Protein AF-A0A6I5NG11-F1 (afdb_monomer_lite)

Sequence (85 aa):
MTTSLKDQLFDRYLSEISCQDGIYLVGWFNSEKWSDKDYRKTNAERYTRAFPTLGEAKAYFDAEAAKLSQPNKRVKSFVLDVSLP

Foldseek 3Di:
DLCCVPPPFPVPVCVVDVDQEEEAEAEQQAAPPDDPPDVVNVVNCVVCVVPPDLVSVQVVQQVSQVVSDDPRHHYGYDYDYPNDD

Structure (mmCIF, N/CA/C/O backbone):
data_AF-A0A6I5NG11-F1
#
_entry.id   AF-A0A6I5NG11-F1
#
loop_
_atom_site.group_PDB
_atom_site.id
_atom_site.type_symbol
_atom_site.label_atom_id
_atom_site.label_alt_id
_atom_site.label_comp_id
_atom_site.label_asym_id
_atom_site.label_entity_id
_atom_site.label_seq_id
_atom_site.pdbx_PDB_ins_code
_atom_site.Cartn_x
_atom_site.Cartn_y
_atom_site.Cartn_z
_atom_site.occupancy
_atom_site.B_iso_or_equiv
_atom_site.auth_seq_id
_atom_site.auth_comp_id
_atom_site.auth_asym_id
_atom_site.auth_atom_id
_atom_site.pdbx_PDB_model_num
ATOM 1 N N . MET A 1 1 ? -3.155 10.140 -4.528 1.00 49.12 1 MET A N 1
ATOM 2 C CA . MET A 1 1 ? -3.349 8.706 -4.204 1.00 49.12 1 MET A CA 1
ATOM 3 C C . MET A 1 1 ? -4.007 8.499 -2.841 1.00 49.12 1 MET A C 1
ATOM 5 O O . MET A 1 1 ? -4.845 7.613 -2.735 1.00 49.12 1 MET A O 1
ATOM 9 N N . THR A 1 2 ? -3.703 9.321 -1.832 1.00 47.19 2 THR A N 1
ATOM 10 C CA . THR A 1 2 ? -4.278 9.271 -0.468 1.00 47.19 2 THR A CA 1
ATOM 11 C C . THR A 1 2 ? -5.798 9.447 -0.379 1.00 47.19 2 THR A C 1
ATOM 13 O O . THR A 1 2 ? -6.411 8.946 0.557 1.00 47.19 2 THR A O 1
ATOM 16 N N . THR A 1 3 ? -6.423 10.093 -1.363 1.00 55.50 3 THR A N 1
ATOM 17 C CA . THR A 1 3 ? -7.880 10.291 -1.420 1.00 55.50 3 THR A CA 1
ATOM 18 C C . THR A 1 3 ? -8.665 8.981 -1.507 1.00 55.50 3 THR A C 1
ATOM 20 O O . THR A 1 3 ? -9.719 8.866 -0.907 1.00 55.50 3 THR A O 1
ATOM 23 N N . SER A 1 4 ? -8.154 7.936 -2.164 1.00 60.62 4 SER A N 1
ATOM 24 C CA . SER A 1 4 ? -8.907 6.671 -2.301 1.00 60.62 4 SER A CA 1
ATOM 25 C C . SER A 1 4 ? -9.074 5.899 -0.981 1.00 60.62 4 SER A C 1
ATOM 27 O O . SER A 1 4 ? -10.146 5.366 -0.703 1.00 60.62 4 SER A O 1
ATOM 29 N N . LEU A 1 5 ? -8.044 5.879 -0.133 1.00 63.06 5 LEU A N 1
ATOM 30 C CA . LEU A 1 5 ? -8.040 5.121 1.123 1.00 63.06 5 LEU A CA 1
ATOM 31 C C . LEU A 1 5 ? -9.027 5.721 2.137 1.00 63.06 5 LEU A C 1
ATOM 33 O O . LEU A 1 5 ? -9.769 4.997 2.800 1.00 63.06 5 LEU A O 1
ATOM 37 N N . LYS A 1 6 ? -9.070 7.055 2.203 1.00 63.66 6 LYS A N 1
ATOM 38 C CA . LYS A 1 6 ? -9.998 7.804 3.049 1.00 63.66 6 LYS A CA 1
ATOM 39 C C . LYS A 1 6 ? -11.393 7.890 2.417 1.00 63.66 6 LYS A C 1
ATOM 41 O O . LYS A 1 6 ? -12.342 7.377 2.997 1.00 63.66 6 LYS A O 1
ATOM 46 N N . ASP A 1 7 ? -11.507 8.443 1.212 1.00 60.59 7 ASP A N 1
ATOM 47 C CA . ASP A 1 7 ? -12.802 8.826 0.635 1.00 60.59 7 ASP A CA 1
ATOM 48 C C . ASP A 1 7 ? -13.585 7.623 0.087 1.00 60.59 7 ASP A C 1
ATOM 50 O O . ASP A 1 7 ? -14.813 7.601 0.149 1.00 60.59 7 ASP A O 1
ATOM 54 N N . GLN A 1 8 ? -12.904 6.610 -0.470 1.00 64.12 8 GLN A N 1
ATOM 55 C CA . GLN A 1 8 ? -13.589 5.436 -1.027 1.00 64.12 8 GLN A CA 1
ATOM 56 C C . GLN A 1 8 ? -13.749 4.340 0.021 1.00 64.12 8 GLN A C 1
ATOM 58 O O . GLN A 1 8 ? -14.869 3.921 0.302 1.00 64.12 8 GLN A O 1
ATOM 63 N N . LEU A 1 9 ? -12.651 3.856 0.605 1.00 61.06 9 LEU A N 1
ATOM 64 C CA . LEU A 1 9 ? -12.733 2.710 1.511 1.00 61.06 9 LEU A CA 1
ATOM 65 C C . LEU A 1 9 ? -13.346 3.094 2.861 1.00 61.06 9 LEU A C 1
ATOM 67 O O . LEU A 1 9 ? -14.313 2.470 3.297 1.00 61.06 9 LEU A O 1
ATOM 71 N N . PHE A 1 10 ? -12.792 4.107 3.528 1.00 59.75 10 PHE A N 1
ATOM 72 C CA . PHE A 1 10 ? -13.229 4.461 4.872 1.00 59.75 10 PHE A CA 1
ATOM 73 C C . PHE A 1 10 ? -14.573 5.195 4.861 1.00 59.75 10 PHE A C 1
ATOM 75 O O . PHE A 1 10 ? -15.514 4.734 5.503 1.00 59.75 10 PHE A O 1
ATOM 82 N N . ASP A 1 11 ? -14.693 6.301 4.136 1.00 58.91 11 ASP A N 1
ATOM 83 C CA . ASP A 1 11 ? -15.859 7.183 4.238 1.00 58.91 11 ASP A CA 1
ATOM 84 C C . ASP A 1 11 ? -17.093 6.667 3.493 1.00 58.91 11 ASP A C 1
ATOM 86 O O . ASP A 1 11 ? -18.205 7.015 3.887 1.00 58.91 11 ASP A O 1
ATOM 90 N N . ARG A 1 12 ? -16.927 5.812 2.475 1.00 61.47 12 ARG A N 1
ATOM 91 C CA . ARG A 1 12 ? -18.038 5.313 1.649 1.00 61.47 12 ARG A CA 1
ATOM 92 C C . ARG A 1 12 ? -18.336 3.832 1.861 1.00 61.47 12 ARG A C 1
ATOM 94 O O . ARG A 1 12 ? -19.426 3.481 2.288 1.00 61.47 12 ARG A O 1
ATOM 101 N N . TYR A 1 13 ? -17.373 2.942 1.625 1.00 62.81 13 TYR A N 1
ATOM 102 C CA . TYR A 1 13 ? -17.667 1.504 1.670 1.00 62.81 13 TYR A CA 1
ATOM 103 C C . TYR A 1 13 ? -17.864 0.957 3.089 1.00 62.81 13 TYR A C 1
ATOM 105 O O . TYR A 1 13 ? -18.772 0.164 3.317 1.00 62.81 13 TYR A O 1
ATOM 113 N N . LEU A 1 14 ? -17.054 1.388 4.059 1.00 59.41 14 LEU A N 1
ATOM 114 C CA . LEU A 1 14 ? -17.185 0.923 5.447 1.00 59.41 14 LEU A CA 1
ATOM 115 C C . LEU A 1 14 ? -18.244 1.682 6.268 1.00 59.41 14 LEU A C 1
ATOM 117 O O . LEU A 1 14 ? -18.477 1.336 7.420 1.00 59.41 14 LEU A O 1
ATOM 121 N N . SER A 1 15 ? -18.827 2.760 5.742 1.00 60.12 15 SER A N 1
ATOM 122 C CA . SER A 1 15 ? -19.942 3.475 6.386 1.00 60.12 15 SER A CA 1
ATOM 123 C C . SER A 1 15 ? -21.302 2.964 5.897 1.00 60.12 15 SER A C 1
ATOM 125 O O . SER A 1 15 ? -22.250 2.926 6.677 1.00 60.12 15 SER A O 1
ATOM 127 N N . GLU A 1 16 ? -21.385 2.538 4.632 1.00 59.06 16 GLU A N 1
ATOM 128 C CA . GLU A 1 16 ? -22.601 1.997 4.009 1.00 59.06 16 GLU A CA 1
ATOM 129 C C . GLU A 1 16 ? -22.839 0.513 4.341 1.00 59.06 16 GLU A C 1
ATOM 131 O O . GLU A 1 16 ? -23.973 0.038 4.305 1.00 59.06 16 GLU A O 1
ATOM 136 N N . ILE A 1 17 ? -21.785 -0.225 4.694 1.00 58.09 17 ILE A N 1
ATOM 137 C CA . ILE A 1 17 ? -21.852 -1.638 5.074 1.00 58.09 17 ILE A CA 1
ATOM 138 C C . ILE A 1 17 ? -21.623 -1.713 6.583 1.00 58.09 17 ILE A C 1
ATOM 140 O O . ILE A 1 17 ? -20.685 -1.110 7.093 1.00 58.09 17 ILE A O 1
ATOM 144 N N . SER A 1 18 ? -22.415 -2.496 7.319 1.00 65.25 18 SER A N 1
ATOM 145 C CA . SER A 1 18 ? -22.242 -2.727 8.767 1.00 65.25 18 SER A CA 1
ATOM 146 C C . SER A 1 18 ? -20.948 -3.487 9.133 1.00 65.25 18 SER A C 1
ATOM 148 O O . SER A 1 18 ? -20.873 -4.128 10.181 1.00 65.25 18 SER A O 1
ATOM 150 N N . CYS A 1 19 ? -19.945 -3.474 8.254 1.00 67.81 19 CYS A N 1
ATOM 151 C CA . CYS A 1 19 ? -18.651 -4.108 8.417 1.00 67.81 19 CYS A CA 1
ATOM 152 C C . CYS A 1 19 ? -17.663 -3.092 8.991 1.00 67.81 19 CYS A C 1
ATOM 154 O O . CYS A 1 19 ? -17.357 -2.075 8.374 1.00 67.81 19 CYS A O 1
ATOM 156 N N . GLN A 1 20 ? -17.162 -3.381 10.188 1.00 79.38 20 GLN A N 1
ATOM 157 C CA . GLN A 1 20 ? -16.252 -2.500 10.923 1.00 79.38 20 GLN A CA 1
ATOM 158 C C . GLN A 1 20 ? -14.775 -2.752 10.589 1.00 79.38 20 GLN A C 1
ATOM 160 O O . GLN A 1 20 ? -13.918 -1.970 10.990 1.00 79.38 20 GLN A O 1
ATOM 165 N N . ASP A 1 21 ? -14.472 -3.812 9.841 1.00 83.19 21 ASP A N 1
ATOM 166 C CA . ASP A 1 21 ? -13.120 -4.168 9.420 1.00 83.19 21 ASP A CA 1
ATOM 167 C C . ASP A 1 21 ? -12.992 -4.054 7.894 1.00 83.19 21 ASP A C 1
ATOM 169 O O . ASP A 1 21 ? -13.849 -4.535 7.152 1.00 83.19 21 ASP A O 1
ATOM 173 N N . GLY A 1 22 ? -11.917 -3.426 7.417 1.00 83.50 22 GLY A N 1
ATOM 174 C CA . GLY A 1 22 ? -11.644 -3.255 5.991 1.00 83.50 22 GLY A CA 1
ATOM 175 C C . GLY A 1 22 ? -10.187 -3.507 5.621 1.00 83.50 22 GLY A C 1
ATOM 176 O O . GLY A 1 22 ? -9.272 -3.258 6.409 1.00 83.50 22 GLY A O 1
ATOM 177 N N . ILE A 1 23 ? -9.970 -3.977 4.392 1.00 85.94 23 ILE A N 1
ATOM 178 C CA . ILE A 1 23 ? -8.636 -4.167 3.815 1.00 85.94 23 ILE A CA 1
ATOM 179 C C . ILE A 1 23 ? -8.488 -3.244 2.609 1.00 85.94 23 ILE A C 1
ATOM 181 O O . ILE A 1 23 ? -9.312 -3.262 1.696 1.00 85.94 23 ILE A O 1
ATOM 185 N N . TYR A 1 24 ? -7.412 -2.465 2.595 1.00 86.38 24 TYR A N 1
ATOM 186 C CA . TYR A 1 24 ? -6.972 -1.712 1.432 1.00 86.38 24 TYR A CA 1
ATOM 187 C C . TYR A 1 24 ? -5.878 -2.491 0.699 1.00 86.38 24 TYR A C 1
ATOM 189 O O . TYR A 1 24 ? -4.744 -2.578 1.174 1.00 86.38 24 TYR A O 1
ATOM 197 N N . LEU A 1 25 ? -6.229 -3.075 -0.447 1.00 87.31 25 LEU A N 1
ATOM 198 C CA . LEU A 1 25 ? -5.317 -3.857 -1.280 1.00 87.31 25 LEU A CA 1
ATOM 199 C C . LEU A 1 25 ? -4.656 -2.970 -2.342 1.00 87.31 25 LEU A C 1
ATOM 201 O O . LEU A 1 25 ? -5.341 -2.332 -3.139 1.00 87.31 25 LEU A O 1
ATOM 205 N N . VAL A 1 26 ? -3.325 -2.983 -2.392 1.00 88.75 26 VAL A N 1
ATOM 206 C CA . VAL A 1 26 ? -2.521 -2.288 -3.405 1.00 88.75 26 VAL A CA 1
ATOM 207 C C . VAL A 1 26 ? -1.744 -3.312 -4.221 1.00 88.75 26 VAL A C 1
ATOM 209 O O . VAL A 1 26 ? -0.985 -4.098 -3.662 1.00 88.75 26 VAL A O 1
ATOM 212 N N . GLY A 1 27 ? -1.904 -3.287 -5.544 1.00 89.12 27 GLY A N 1
ATOM 213 C CA . GLY A 1 27 ? -1.065 -4.057 -6.463 1.00 89.12 27 GLY A CA 1
ATOM 214 C C . GLY A 1 27 ? 0.195 -3.281 -6.840 1.00 89.12 27 GLY A C 1
ATOM 215 O O . GLY A 1 27 ? 0.108 -2.183 -7.391 1.00 89.12 27 GLY A O 1
ATOM 216 N N . TRP A 1 28 ? 1.363 -3.848 -6.555 1.00 89.88 28 TRP A N 1
ATOM 217 C CA . TRP A 1 28 ? 2.663 -3.304 -6.928 1.00 89.88 28 TRP A CA 1
ATOM 218 C C . TRP A 1 28 ? 3.177 -3.925 -8.231 1.00 89.88 28 TRP A C 1
ATOM 220 O O . TRP A 1 28 ? 3.600 -5.077 -8.249 1.00 89.88 28 TRP A O 1
ATOM 230 N N . PHE A 1 29 ? 3.168 -3.150 -9.316 1.00 88.19 29 PHE A N 1
ATOM 231 C CA . PHE A 1 29 ? 3.566 -3.615 -10.654 1.00 88.19 29 PHE A CA 1
ATOM 232 C C . PHE A 1 29 ? 4.975 -3.178 -11.076 1.00 88.19 29 PHE A C 1
ATOM 234 O O . PHE A 1 29 ? 5.439 -3.580 -12.141 1.00 88.19 29 PHE A O 1
ATOM 241 N N . ASN A 1 30 ? 5.654 -2.337 -10.287 1.00 86.19 30 ASN A N 1
ATOM 242 C CA . ASN A 1 30 ? 6.962 -1.821 -10.677 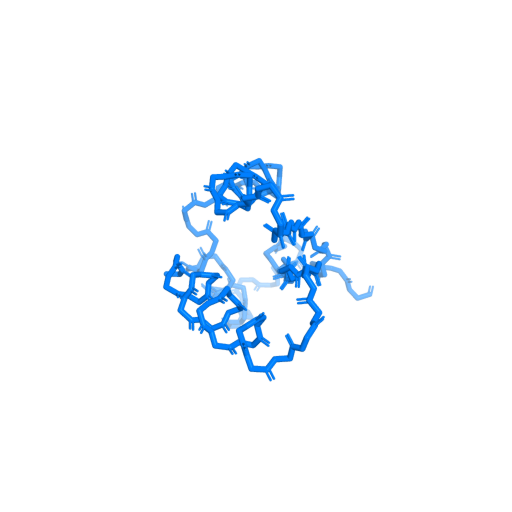1.00 86.19 30 ASN A CA 1
ATOM 243 C C . ASN A 1 30 ? 8.024 -2.926 -10.594 1.00 86.19 30 ASN A C 1
ATOM 245 O O . ASN A 1 30 ? 8.192 -3.557 -9.550 1.00 86.19 30 ASN A O 1
ATOM 249 N N . SER A 1 31 ? 8.717 -3.154 -11.707 1.00 85.12 31 SER A N 1
ATOM 250 C CA . SER A 1 31 ? 9.585 -4.305 -11.923 1.00 85.12 31 SER A CA 1
ATOM 251 C C . SER A 1 31 ? 10.731 -3.928 -12.852 1.00 85.12 31 SER A C 1
ATOM 253 O O . SER A 1 31 ? 10.517 -3.495 -13.985 1.00 85.12 31 SER A O 1
ATOM 255 N N . GLU A 1 32 ? 11.962 -4.164 -12.409 1.00 83.25 32 GLU A N 1
ATOM 256 C CA . GLU A 1 32 ? 13.157 -3.921 -13.226 1.00 83.25 32 GLU A CA 1
ATOM 257 C C . GLU A 1 32 ? 13.245 -4.864 -14.434 1.00 83.25 32 GLU A C 1
ATOM 259 O O . GLU A 1 32 ? 13.899 -4.545 -15.424 1.00 83.25 32 GLU A O 1
ATOM 264 N N . LYS A 1 33 ? 12.549 -6.010 -14.386 1.00 84.06 33 LYS A N 1
ATOM 265 C CA . LYS A 1 33 ? 12.550 -7.013 -15.464 1.00 84.06 33 LYS A CA 1
ATOM 266 C C . LYS A 1 33 ? 11.731 -6.599 -16.681 1.00 84.06 33 LYS A C 1
ATOM 268 O O . LYS A 1 33 ? 11.759 -7.282 -17.703 1.00 84.06 33 LYS A O 1
ATOM 273 N N . TRP A 1 34 ? 10.959 -5.525 -16.570 1.00 84.44 34 TRP A N 1
ATOM 274 C CA . TRP A 1 34 ? 10.194 -5.021 -17.693 1.00 84.44 34 TRP A CA 1
ATOM 275 C C . TRP A 1 34 ? 11.112 -4.371 -18.723 1.00 84.44 34 TRP A C 1
ATOM 277 O O . TRP A 1 34 ? 12.072 -3.677 -18.382 1.00 84.44 34 TRP A O 1
ATOM 287 N N . SER A 1 35 ? 10.784 -4.573 -19.998 1.00 84.38 35 SER A N 1
ATOM 288 C CA . SER A 1 35 ? 11.483 -3.907 -21.094 1.0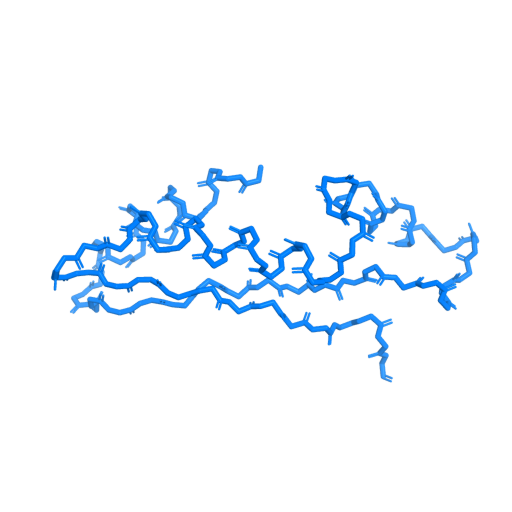0 84.38 35 SER A CA 1
ATOM 289 C C . SER A 1 35 ? 11.298 -2.393 -21.002 1.00 84.38 35 SER A C 1
ATOM 291 O O . SER A 1 35 ? 10.186 -1.922 -20.779 1.00 84.38 35 SER A O 1
ATOM 293 N N . ASP A 1 36 ? 12.351 -1.624 -21.282 1.00 86.06 36 ASP A N 1
ATOM 294 C CA . ASP A 1 36 ? 12.275 -0.156 -21.384 1.00 86.06 36 ASP A CA 1
ATOM 295 C C . ASP A 1 36 ? 11.335 0.325 -22.501 1.00 86.06 36 ASP A C 1
ATOM 297 O O . ASP A 1 36 ? 10.912 1.477 -22.516 1.00 86.06 36 ASP A O 1
ATOM 301 N N . LYS A 1 37 ? 10.990 -0.560 -23.444 1.00 87.38 37 LYS A N 1
ATOM 302 C CA . LYS A 1 37 ? 10.017 -0.288 -24.510 1.00 87.38 37 LYS A CA 1
ATOM 303 C C . LYS A 1 37 ? 8.572 -0.570 -24.084 1.00 87.38 37 LYS A C 1
ATOM 305 O O . LYS A 1 37 ? 7.652 -0.278 -24.845 1.00 87.38 37 LYS A O 1
ATOM 310 N N . ASP A 1 38 ? 8.359 -1.163 -22.910 1.00 85.88 38 ASP A N 1
ATOM 311 C CA . ASP A 1 38 ? 7.031 -1.481 -22.396 1.00 85.88 38 ASP A CA 1
ATOM 312 C C . ASP A 1 38 ? 6.423 -0.260 -21.696 1.00 85.88 38 ASP A C 1
ATOM 314 O O . ASP A 1 38 ? 6.883 0.174 -20.638 1.00 85.88 38 ASP A O 1
ATOM 318 N N . TYR A 1 39 ? 5.344 0.279 -22.264 1.00 87.31 39 TYR A N 1
ATOM 319 C CA . TYR A 1 39 ? 4.678 1.469 -21.732 1.00 87.31 39 TYR A CA 1
ATOM 320 C C . TYR A 1 39 ? 4.198 1.300 -20.283 1.00 87.31 39 TYR A C 1
ATOM 322 O O . TYR A 1 39 ? 4.088 2.292 -19.553 1.00 87.31 39 TYR A O 1
ATOM 330 N N . ARG A 1 40 ? 3.893 0.068 -19.841 1.00 85.00 40 ARG A N 1
ATOM 331 C CA . ARG A 1 40 ? 3.422 -0.143 -18.471 1.00 85.00 40 ARG A CA 1
ATOM 332 C C . ARG A 1 40 ? 4.568 -0.119 -17.446 1.00 85.00 40 ARG A C 1
ATOM 334 O O . ARG A 1 40 ? 4.276 0.173 -16.291 1.00 85.00 40 ARG A O 1
ATOM 341 N N . LYS A 1 41 ? 5.843 -0.212 -17.870 1.00 86.88 41 LYS A N 1
ATOM 342 C CA . LYS A 1 41 ? 7.013 0.117 -17.028 1.00 86.88 41 LYS A CA 1
ATOM 343 C C . LYS A 1 41 ? 7.023 1.602 -16.690 1.00 86.88 41 LYS A C 1
ATOM 345 O O . LYS A 1 41 ? 6.980 1.971 -15.522 1.00 86.88 41 LYS A O 1
ATOM 350 N N . THR A 1 42 ? 6.959 2.455 -17.712 1.00 86.75 42 THR A N 1
ATOM 351 C CA . THR A 1 42 ? 6.924 3.914 -17.535 1.00 86.75 42 THR A CA 1
ATOM 352 C C . THR A 1 42 ? 5.733 4.358 -16.684 1.00 86.75 42 THR A C 1
ATOM 354 O O . THR A 1 42 ? 5.862 5.239 -15.832 1.00 86.75 42 THR A O 1
ATOM 357 N N . ASN A 1 43 ? 4.561 3.742 -16.878 1.00 86.50 43 ASN A N 1
ATOM 358 C CA . ASN A 1 43 ? 3.404 4.018 -16.029 1.00 86.50 43 ASN A CA 1
ATOM 359 C C . ASN A 1 43 ? 3.631 3.558 -14.585 1.00 86.50 43 ASN A C 1
ATOM 361 O O . ASN A 1 43 ? 3.357 4.332 -13.670 1.00 86.50 43 ASN A O 1
ATOM 365 N N . ALA A 1 44 ? 4.140 2.341 -14.370 1.00 86.31 44 ALA A N 1
ATOM 366 C CA . ALA A 1 44 ? 4.432 1.833 -13.034 1.00 86.31 44 ALA A CA 1
ATOM 367 C C . ALA A 1 44 ? 5.409 2.759 -12.297 1.00 86.31 44 ALA A C 1
ATOM 369 O O . ALA A 1 44 ? 5.063 3.249 -11.228 1.00 86.31 44 ALA A O 1
ATOM 370 N N . GLU A 1 45 ? 6.537 3.117 -12.914 1.00 87.62 45 GLU A N 1
ATOM 371 C CA . GLU A 1 45 ? 7.527 4.053 -12.362 1.00 87.62 45 GLU A CA 1
ATOM 372 C C . GLU A 1 45 ? 6.927 5.427 -12.039 1.00 87.62 45 GLU A C 1
ATOM 374 O O . GLU A 1 45 ? 7.233 6.030 -11.009 1.00 87.62 45 GLU A O 1
ATOM 379 N N . ARG A 1 46 ? 6.036 5.943 -12.897 1.00 86.31 46 ARG A N 1
ATOM 380 C CA . ARG A 1 46 ? 5.339 7.211 -12.644 1.00 86.31 46 ARG A CA 1
ATOM 381 C C . ARG A 1 46 ? 4.475 7.135 -11.386 1.00 86.31 46 ARG A C 1
ATOM 383 O O . ARG A 1 46 ? 4.461 8.092 -10.611 1.00 86.31 46 ARG A O 1
ATOM 390 N N . TYR A 1 47 ? 3.749 6.036 -11.198 1.00 82.44 47 TYR A N 1
ATOM 391 C CA . TYR A 1 47 ? 2.858 5.838 -10.055 1.00 82.44 47 TYR A CA 1
ATOM 392 C C . TYR A 1 47 ? 3.607 5.464 -8.772 1.00 82.44 47 TYR A C 1
ATOM 394 O O . TYR A 1 47 ? 3.178 5.861 -7.690 1.00 82.44 47 TYR A O 1
ATOM 402 N N . THR A 1 48 ? 4.742 4.773 -8.880 1.00 84.38 48 THR A N 1
ATOM 403 C CA . THR A 1 48 ? 5.595 4.407 -7.745 1.00 84.38 48 THR A CA 1
ATOM 404 C C . THR A 1 48 ? 6.685 5.429 -7.462 1.00 84.38 48 THR A C 1
ATOM 406 O O . THR A 1 48 ? 7.471 5.222 -6.556 1.00 84.38 48 THR A O 1
ATOM 409 N N . ARG A 1 49 ? 6.745 6.569 -8.159 1.00 85.00 49 ARG A N 1
ATOM 410 C CA . ARG A 1 49 ? 7.776 7.598 -7.923 1.00 85.00 49 ARG A CA 1
ATOM 411 C C . ARG A 1 49 ? 7.856 8.067 -6.463 1.00 85.00 49 ARG A C 1
ATOM 413 O O . ARG A 1 49 ? 8.926 8.441 -6.002 1.00 85.00 49 ARG A O 1
ATOM 420 N N . ALA A 1 50 ? 6.729 8.062 -5.750 1.00 84.31 50 ALA A N 1
ATOM 421 C CA . ALA A 1 50 ? 6.666 8.409 -4.328 1.00 84.31 50 ALA A CA 1
ATOM 422 C C . ALA A 1 50 ? 7.200 7.304 -3.394 1.00 84.31 50 ALA A C 1
ATOM 424 O O . ALA A 1 50 ? 7.409 7.563 -2.215 1.00 84.31 50 ALA A O 1
ATOM 425 N N . PHE A 1 51 ? 7.408 6.095 -3.919 1.00 88.25 51 PHE A N 1
ATOM 426 C CA . PHE A 1 51 ? 7.863 4.908 -3.203 1.00 88.25 51 PHE A CA 1
ATOM 427 C C . PHE A 1 51 ? 8.997 4.243 -3.999 1.00 88.25 51 PHE A C 1
ATOM 429 O O . PHE A 1 51 ? 8.740 3.412 -4.863 1.00 88.25 51 PHE A O 1
ATOM 436 N N . PRO A 1 52 ? 10.261 4.600 -3.750 1.00 81.62 52 PRO A N 1
ATOM 437 C CA . PRO A 1 52 ? 11.418 3.947 -4.361 1.00 81.62 52 PRO A CA 1
ATOM 438 C C . PRO A 1 52 ? 11.408 2.413 -4.274 1.00 81.62 52 PRO A C 1
ATOM 440 O O . PRO A 1 52 ? 11.881 1.742 -5.188 1.00 81.62 52 PRO A O 1
ATOM 443 N N . THR A 1 53 ? 10.849 1.847 -3.199 1.00 88.50 53 THR A N 1
ATOM 444 C CA . THR A 1 53 ? 10.834 0.400 -2.957 1.00 88.50 53 THR A CA 1
ATOM 445 C C . THR A 1 53 ? 9.453 -0.119 -2.543 1.00 88.50 53 THR A C 1
ATOM 447 O O . THR A 1 53 ? 8.639 0.599 -1.959 1.00 88.50 53 THR A O 1
ATOM 450 N N . LEU A 1 54 ? 9.206 -1.418 -2.776 1.00 89.88 54 LEU A N 1
ATOM 451 C CA . LEU A 1 54 ? 8.016 -2.115 -2.268 1.00 89.88 54 LEU A CA 1
ATOM 452 C C . LEU A 1 54 ? 7.907 -2.012 -0.735 1.00 89.88 54 LEU A C 1
ATOM 454 O O . LEU A 1 54 ? 6.806 -1.909 -0.194 1.00 89.88 54 LEU A O 1
ATOM 458 N N . GLY A 1 55 ? 9.043 -2.042 -0.030 1.00 92.50 55 GLY A N 1
ATOM 459 C CA . GLY A 1 55 ? 9.093 -1.912 1.428 1.00 92.50 55 GLY A CA 1
ATOM 460 C C . GLY A 1 55 ? 8.612 -0.545 1.912 1.00 92.50 55 GLY A C 1
ATOM 461 O O . GLY A 1 55 ? 7.816 -0.472 2.846 1.00 92.50 55 GLY A O 1
ATOM 462 N N . GLU A 1 56 ? 9.020 0.528 1.237 1.00 91.62 56 GLU A N 1
ATOM 463 C CA . GLU A 1 56 ? 8.556 1.884 1.546 1.00 91.62 56 GLU A CA 1
ATOM 464 C C . GLU A 1 56 ? 7.064 2.061 1.270 1.00 91.62 56 GLU A C 1
ATOM 466 O O . GLU A 1 56 ? 6.360 2.658 2.083 1.00 91.62 56 GLU A O 1
ATOM 471 N N . ALA A 1 57 ? 6.556 1.478 0.179 1.00 91.69 57 ALA A N 1
ATOM 472 C CA . ALA A 1 57 ? 5.122 1.467 -0.090 1.00 91.69 57 ALA A CA 1
ATOM 473 C C . ALA A 1 57 ? 4.346 0.755 1.032 1.00 91.69 57 ALA A C 1
ATOM 475 O O . ALA A 1 57 ? 3.368 1.303 1.539 1.00 91.69 57 ALA A O 1
ATOM 476 N N . LYS A 1 58 ? 4.804 -0.429 1.467 1.00 94.00 58 LYS A N 1
ATOM 477 C CA . LYS A 1 58 ? 4.203 -1.171 2.592 1.00 94.00 58 LYS A CA 1
ATOM 478 C C . LYS A 1 58 ? 4.171 -0.331 3.866 1.00 94.00 58 LYS A C 1
ATOM 480 O O . LYS A 1 58 ? 3.102 -0.134 4.435 1.00 94.00 58 LYS A O 1
ATOM 485 N N . ALA A 1 59 ? 5.319 0.216 4.264 1.00 94.19 59 ALA A N 1
ATOM 486 C CA . ALA A 1 59 ? 5.432 1.028 5.472 1.00 94.19 59 ALA A CA 1
ATOM 487 C C . ALA A 1 59 ? 4.515 2.260 5.431 1.00 94.19 59 ALA A C 1
ATOM 489 O O . ALA A 1 59 ? 3.865 2.590 6.424 1.00 94.19 59 ALA A O 1
ATOM 490 N N . TYR A 1 60 ? 4.428 2.920 4.275 1.00 92.50 60 TYR A N 1
ATOM 491 C CA . TYR A 1 60 ? 3.567 4.080 4.097 1.00 92.50 60 TYR A CA 1
ATOM 492 C C . TYR A 1 60 ? 2.082 3.728 4.229 1.00 92.50 60 TYR A C 1
ATOM 494 O O . TYR A 1 60 ? 1.371 4.353 5.018 1.00 92.50 60 TYR A O 1
ATOM 502 N N . PHE A 1 61 ? 1.604 2.728 3.482 1.00 91.00 61 PHE A N 1
ATOM 503 C CA . PHE A 1 61 ? 0.188 2.359 3.507 1.00 91.00 61 PHE A CA 1
ATOM 504 C C . PHE A 1 61 ? -0.234 1.780 4.862 1.00 91.00 61 PHE A C 1
ATOM 506 O O . PHE A 1 61 ? -1.352 2.049 5.305 1.00 91.00 61 PHE A O 1
ATOM 513 N N . ASP A 1 62 ? 0.659 1.077 5.561 1.00 92.94 62 ASP A N 1
ATOM 514 C CA . ASP A 1 62 ? 0.404 0.608 6.924 1.00 92.94 62 ASP A CA 1
ATOM 515 C C . ASP A 1 62 ? 0.273 1.767 7.913 1.00 92.94 62 ASP A C 1
ATOM 517 O O . ASP A 1 62 ? -0.644 1.769 8.739 1.00 92.94 62 ASP A O 1
ATOM 521 N N . ALA A 1 63 ? 1.136 2.783 7.809 1.00 92.62 63 ALA A N 1
ATOM 522 C CA . ALA A 1 63 ? 1.043 3.976 8.643 1.00 92.62 63 ALA A CA 1
ATOM 523 C C . ALA A 1 63 ? -0.257 4.756 8.379 1.00 92.62 63 ALA A C 1
ATOM 525 O O . ALA A 1 63 ? -0.919 5.186 9.323 1.00 92.62 63 ALA A O 1
ATOM 526 N N . GLU A 1 64 ? -0.660 4.912 7.116 1.00 89.19 64 GLU A N 1
ATOM 527 C CA . GLU A 1 64 ? -1.914 5.586 6.757 1.00 89.19 64 GLU A CA 1
ATOM 528 C C . GLU A 1 64 ? -3.150 4.805 7.230 1.00 89.19 64 GLU A C 1
ATOM 530 O O . GLU A 1 64 ? -4.071 5.390 7.803 1.00 89.19 64 GLU A O 1
ATOM 535 N N . ALA A 1 65 ? -3.159 3.478 7.077 1.00 89.31 65 ALA A N 1
ATOM 536 C CA . ALA A 1 65 ? -4.240 2.627 7.574 1.00 89.31 65 ALA A CA 1
ATOM 537 C C . ALA A 1 65 ? -4.341 2.653 9.112 1.00 89.31 65 ALA A C 1
ATOM 539 O O . ALA A 1 65 ? -5.445 2.686 9.663 1.00 89.31 65 ALA A O 1
ATOM 540 N N . ALA A 1 66 ? -3.205 2.699 9.816 1.00 89.81 66 ALA A N 1
ATOM 541 C CA . ALA A 1 66 ? -3.171 2.837 11.269 1.00 89.81 66 ALA A CA 1
ATOM 542 C C . ALA A 1 66 ? -3.734 4.188 11.740 1.00 89.81 66 ALA A C 1
ATOM 544 O O . ALA A 1 66 ? -4.501 4.213 12.697 1.00 89.81 66 ALA A O 1
ATOM 545 N N . LYS A 1 67 ? -3.415 5.292 11.049 1.00 90.12 67 LYS A N 1
ATOM 546 C CA . LYS A 1 67 ? -3.962 6.628 11.360 1.00 90.12 67 LYS A CA 1
ATOM 547 C C . LYS A 1 67 ? -5.472 6.721 11.144 1.00 90.12 67 LYS A C 1
ATOM 549 O O . LYS A 1 67 ? -6.141 7.464 11.854 1.00 90.12 67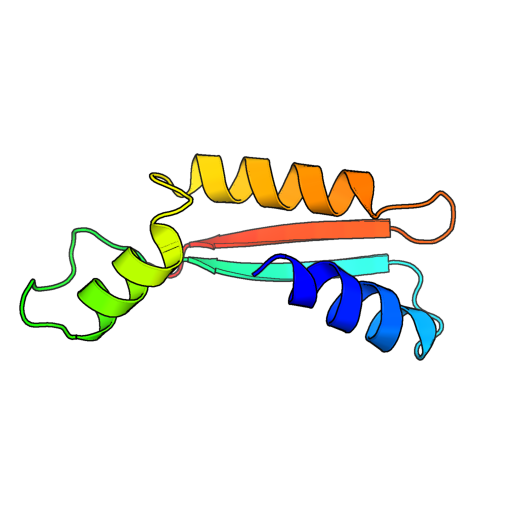 LYS A O 1
ATOM 554 N N . LEU A 1 68 ? -5.998 6.018 10.140 1.00 86.00 68 LEU A N 1
ATOM 555 C CA . LEU A 1 68 ? -7.432 6.014 9.832 1.00 86.00 68 LEU A CA 1
ATOM 556 C C . LEU A 1 68 ? -8.231 5.057 10.719 1.00 86.00 68 LEU A C 1
ATOM 558 O O . LEU A 1 68 ? -9.436 5.240 10.879 1.00 86.00 68 LEU A O 1
ATOM 562 N N . SER A 1 69 ? -7.577 4.046 11.290 1.00 85.88 69 SER A N 1
ATOM 563 C CA . SER A 1 69 ? -8.224 3.096 12.189 1.00 85.88 69 SER A CA 1
ATOM 564 C C . SER A 1 69 ? -8.690 3.774 13.481 1.00 85.88 69 SER A C 1
ATOM 566 O O . SER A 1 69 ? -7.975 4.558 14.096 1.00 85.88 69 SER A O 1
ATOM 568 N N . GLN A 1 70 ? -9.896 3.424 13.914 1.00 85.44 70 GLN A N 1
ATOM 569 C CA . GLN A 1 70 ? -10.556 3.887 15.133 1.00 85.44 70 GLN A CA 1
ATOM 570 C C . GLN A 1 70 ? -10.987 2.674 15.979 1.00 85.44 70 GLN A C 1
ATOM 572 O O . GLN A 1 70 ? -11.054 1.558 15.453 1.00 85.44 70 GLN A O 1
ATOM 577 N N . PRO A 1 71 ? -11.311 2.847 17.277 1.00 83.69 71 PRO A N 1
ATOM 578 C CA . PRO A 1 71 ? -11.643 1.728 18.168 1.00 83.69 71 PRO A CA 1
ATOM 579 C C . PRO A 1 71 ? -12.762 0.804 17.661 1.00 83.69 71 PRO A C 1
ATOM 581 O O . PRO A 1 71 ? -12.732 -0.394 17.915 1.00 83.69 71 PRO A O 1
ATOM 584 N N . ASN A 1 72 ? -13.727 1.350 16.923 1.00 84.38 72 ASN A N 1
ATOM 585 C CA . ASN A 1 72 ? -14.888 0.651 16.367 1.00 84.38 72 ASN A CA 1
ATOM 586 C C . ASN A 1 72 ? -14.825 0.481 14.838 1.00 84.38 72 ASN A C 1
ATOM 588 O O . ASN A 1 72 ? -15.828 0.114 14.227 1.00 84.38 72 ASN A O 1
ATOM 592 N N . LYS A 1 73 ? -13.689 0.805 14.207 1.00 82.44 73 LYS A N 1
ATOM 593 C CA . LYS A 1 73 ? -13.525 0.734 12.753 1.00 82.44 73 LYS A CA 1
ATOM 594 C C . LYS A 1 73 ? -12.060 0.570 12.373 1.00 82.44 73 LYS A C 1
ATOM 596 O O . LYS A 1 73 ? -11.293 1.529 12.431 1.00 82.44 73 LYS A O 1
ATOM 601 N N . ARG A 1 74 ? -11.650 -0.632 11.979 1.00 88.25 74 ARG A N 1
ATOM 602 C CA . ARG A 1 74 ? -10.245 -0.944 11.693 1.00 88.25 74 ARG A CA 1
ATOM 603 C C . ARG A 1 74 ? -10.014 -1.074 10.198 1.00 88.25 74 ARG A C 1
ATOM 605 O O . ARG A 1 74 ? -10.765 -1.738 9.490 1.00 88.25 74 ARG A O 1
ATOM 612 N N . VAL A 1 75 ? -8.922 -0.483 9.730 1.00 88.56 75 VAL A N 1
ATOM 613 C CA . VAL A 1 75 ? -8.442 -0.650 8.359 1.00 88.56 75 VAL A CA 1
ATOM 614 C C . VAL A 1 75 ? -7.026 -1.198 8.395 1.00 88.56 75 VAL A C 1
ATOM 616 O O . VAL A 1 75 ? -6.173 -0.727 9.147 1.00 88.56 75 VAL A O 1
ATOM 619 N N . LYS A 1 76 ? -6.765 -2.207 7.568 1.00 91.75 76 LY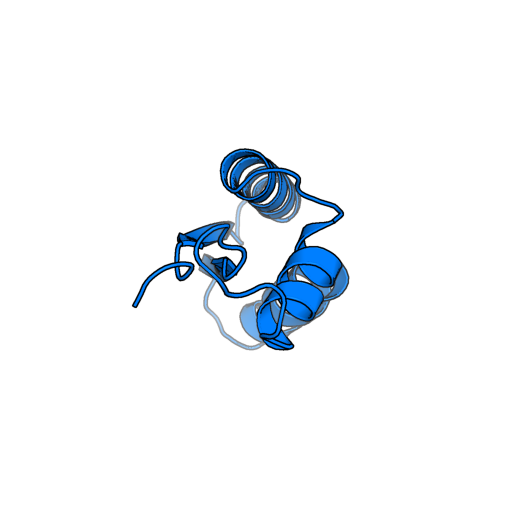S A N 1
ATOM 620 C CA . LYS A 1 76 ? -5.417 -2.715 7.307 1.00 91.75 76 LYS A CA 1
ATOM 621 C C . LYS A 1 76 ? -5.061 -2.497 5.851 1.00 91.75 76 LYS A C 1
ATOM 623 O O . LYS A 1 76 ? -5.924 -2.577 4.981 1.00 91.75 76 LYS A O 1
ATOM 628 N N . SER A 1 77 ? -3.791 -2.221 5.592 1.00 92.50 77 SER A N 1
ATOM 629 C CA . SER A 1 77 ? -3.269 -2.173 4.234 1.00 92.50 77 SER A CA 1
ATOM 630 C C . SER A 1 77 ? -2.618 -3.507 3.883 1.00 92.50 77 SER A C 1
ATOM 632 O O . SER A 1 77 ? -2.130 -4.220 4.760 1.00 92.50 77 SER A O 1
ATOM 634 N N . PHE A 1 78 ? -2.634 -3.865 2.604 1.00 92.88 78 PHE A N 1
ATOM 635 C CA . PHE A 1 78 ? -1.846 -4.971 2.088 1.00 92.88 78 PHE A CA 1
ATOM 636 C C . PHE A 1 78 ? -1.308 -4.606 0.710 1.00 92.88 78 PHE A C 1
ATOM 638 O O . PHE A 1 78 ? -2.076 -4.339 -0.213 1.00 92.88 78 PHE A O 1
ATOM 645 N N . VAL A 1 79 ? 0.017 -4.596 0.570 1.00 92.25 79 VAL A N 1
ATOM 646 C CA . VAL A 1 79 ? 0.679 -4.355 -0.716 1.00 92.25 79 VAL A CA 1
ATOM 647 C C . VAL A 1 79 ? 1.137 -5.691 -1.284 1.00 92.25 79 VAL A C 1
ATOM 649 O O . VAL A 1 79 ? 2.087 -6.301 -0.780 1.00 92.25 79 VAL A O 1
ATOM 652 N N . LEU A 1 80 ? 0.439 -6.138 -2.322 1.00 91.06 80 LEU A N 1
ATOM 653 C CA . LEU A 1 80 ? 0.737 -7.355 -3.059 1.00 91.06 80 LEU A CA 1
ATOM 654 C C . LEU A 1 80 ? 1.778 -7.055 -4.137 1.00 91.06 80 LEU A C 1
ATOM 656 O O . LEU A 1 80 ? 1.579 -6.169 -4.967 1.00 91.06 80 LEU A O 1
ATOM 660 N N . ASP A 1 81 ? 2.866 -7.819 -4.139 1.00 89.94 81 ASP A N 1
ATOM 661 C CA . ASP A 1 81 ? 3.831 -7.797 -5.233 1.00 89.94 81 ASP A CA 1
ATOM 662 C C . ASP A 1 81 ? 3.259 -8.560 -6.434 1.00 89.94 81 ASP A C 1
ATOM 664 O O . ASP A 1 81 ? 3.041 -9.768 -6.366 1.00 89.94 81 ASP A O 1
ATOM 668 N N . VAL A 1 82 ? 2.979 -7.832 -7.512 1.00 88.56 82 VAL A N 1
ATOM 669 C CA . VAL A 1 82 ? 2.482 -8.348 -8.799 1.00 88.56 82 VAL A CA 1
ATOM 670 C C . VAL A 1 82 ? 3.436 -7.960 -9.934 1.00 88.56 82 VAL A C 1
ATOM 672 O O . VAL A 1 82 ? 3.049 -7.858 -11.098 1.00 88.56 82 VAL A O 1
ATOM 675 N N . SER A 1 83 ? 4.701 -7.710 -9.589 1.00 83.25 83 SER A N 1
ATOM 676 C CA . SER A 1 83 ? 5.753 -7.284 -10.516 1.00 83.25 83 SER A CA 1
ATOM 677 C C . SER A 1 83 ? 6.206 -8.395 -11.475 1.00 8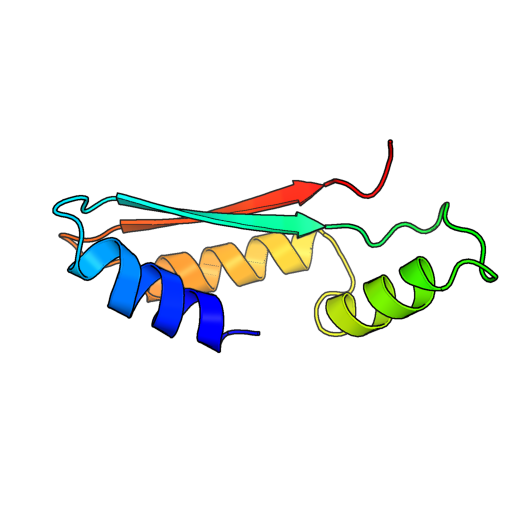3.25 83 SER A C 1
ATOM 679 O O . SER A 1 83 ? 6.867 -8.105 -12.481 1.00 83.25 83 SER A O 1
ATOM 681 N N . LEU A 1 84 ? 5.846 -9.651 -11.180 1.00 70.31 84 LEU A N 1
ATOM 682 C CA . LEU A 1 84 ? 6.206 -10.853 -11.929 1.00 70.31 84 LEU A CA 1
ATOM 683 C C . LEU A 1 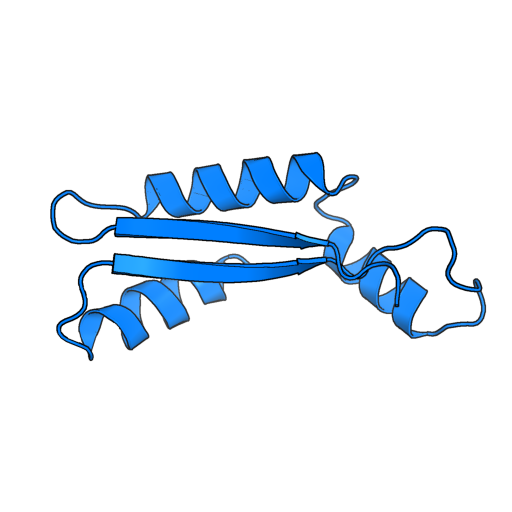84 ? 4.957 -11.717 -12.202 1.00 70.31 84 LEU A C 1
ATOM 685 O O . LEU A 1 84 ? 4.187 -11.939 -11.266 1.00 70.31 84 LEU A O 1
ATOM 689 N N . PRO A 1 85 ? 4.748 -12.182 -13.450 1.00 59.66 85 PRO A N 1
ATOM 690 C CA . PRO A 1 85 ? 3.726 -13.172 -13.787 1.00 59.66 85 PRO A CA 1
ATOM 691 C C . PRO A 1 85 ? 4.118 -14.597 -13.376 1.00 59.66 85 PRO A C 1
ATOM 693 O O . PRO A 1 85 ? 5.336 -14.888 -13.304 1.00 59.66 85 PRO A O 1
#

pLDDT: mean 80.84, std 12.36, range [47.19, 94.19]

Secondary structure (DSSP, 8-state):
-HHIIIIIIIIIIHHHSS--EEEEEEEE---TTS-TT-HHHHHHHHHHTT-SSHHHHHHHHHHHHHHH-BTTBEEEEEEEE-S--

Radius of gyration: 14.79 Å; chains: 1; bounding box: 36×24×43 Å